Protein AF-A0A6A3AS71-F1 (afdb_monomer)

Mean predicted aligned error: 21.81 Å

InterPro domains:
  IPR002100 Transcription factor, MADS-box [PS50066] (8-35)

Sequence (170 aa):
MVKNSSIRGGRKIEMKKIVKKSNLQVTFSKRHPSVHNINAHRNVIEACPDVNIR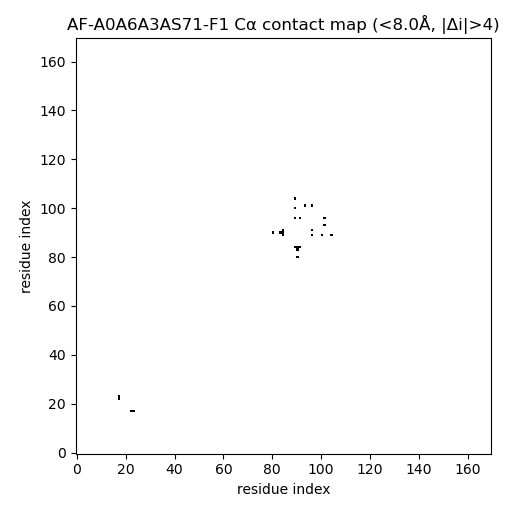ELNAHLAQLVEMLEVEKWNGEALDEVREAGRRQWWWQAPVDELRLSELRQLKNALRELKRNVGRRADLLQAVVESSNYRPFLVPGISDFGCEGNEMNAAPCITQMYKFDQDLYAGF

pLDDT: mean 71.3, std 21.63, range [32.19, 98.12]

Radius of gyration: 47.0 Å; Cα contacts (8 Å, |Δi|>4): 13; chains: 1; bounding box: 60×62×133 Å

Organism: Hibiscus syriacus (NCBI:txid106335)

Secondary structure (DSSP, 8-state):
---------PPPPP------GGGG-------PPP---HHHHHHHHSSSSHHHHHHHHHHHHHHHHHHHHHHHHHHHHHHHHHHHHHH-GGGS-GGGS-HHHHHHHHHHHHHHHHHHHHHHHHHHHHHHHHT----------------------HHHHHHHHHTGGGSS--

Foldseek 3Di:
DDDDDDPDPDDDDDPDDDPDPVVVDDDDPDPDPDPDPPVVVVVVVPDPDVVVVVVVVVVVVVVVVVVVVVVVVVVVVVVVLVVVVVVDVVSDDPVPDDPVRNVVVVVVVVVVVVVVVVVVVVVVVVVVVVPPPPDDDDDDDDDDDPDDPPPDDVVVVVVVVVVVVVPPPD

Structure (mmCIF, N/CA/C/O backbone):
data_AF-A0A6A3AS71-F1
#
_entry.id   AF-A0A6A3AS71-F1
#
loop_
_atom_site.group_PDB
_atom_site.id
_atom_site.type_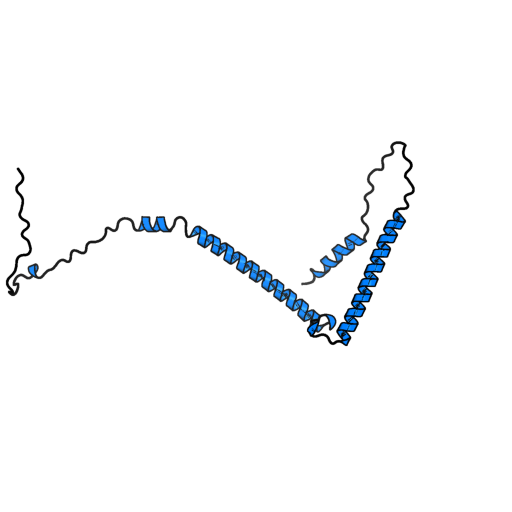symbol
_atom_site.label_atom_id
_atom_site.label_alt_id
_atom_site.label_comp_id
_atom_site.label_asym_id
_atom_site.label_entity_id
_atom_site.label_seq_id
_atom_site.pdbx_PDB_ins_code
_atom_site.Cartn_x
_atom_site.Cartn_y
_atom_site.Cartn_z
_atom_site.occupancy
_atom_site.B_iso_or_equiv
_atom_site.auth_seq_id
_atom_site.auth_comp_id
_atom_site.auth_asym_id
_atom_site.auth_atom_id
_atom_site.pdbx_PDB_model_num
ATOM 1 N N . MET A 1 1 ? 42.214 37.449 -80.927 1.00 36.62 1 MET A N 1
ATOM 2 C CA . MET A 1 1 ? 41.100 36.899 -81.734 1.00 36.62 1 MET A CA 1
ATOM 3 C C . MET A 1 1 ? 40.925 35.428 -81.388 1.00 36.62 1 MET A C 1
ATOM 5 O O . MET A 1 1 ? 41.855 34.657 -81.574 1.00 36.62 1 MET A O 1
ATOM 9 N N . VAL A 1 2 ? 39.763 35.069 -80.841 1.00 48.62 2 VAL A N 1
ATOM 10 C CA . VAL A 1 2 ? 39.332 33.692 -80.545 1.00 48.62 2 VAL A CA 1
ATOM 11 C C . VAL A 1 2 ? 38.917 33.004 -81.849 1.00 48.62 2 VAL A C 1
ATOM 13 O O . VAL A 1 2 ? 38.236 33.633 -82.659 1.00 48.62 2 VAL A O 1
ATOM 16 N N . LYS A 1 3 ? 39.267 31.724 -82.047 1.00 50.22 3 LYS A N 1
ATOM 17 C CA . LYS A 1 3 ? 38.579 30.848 -83.013 1.00 50.22 3 LYS A CA 1
ATOM 18 C C . LYS A 1 3 ? 38.322 29.461 -82.410 1.00 50.22 3 LYS A C 1
ATOM 20 O O . LYS A 1 3 ? 39.238 28.703 -82.114 1.00 50.22 3 LYS A O 1
ATOM 25 N N . ASN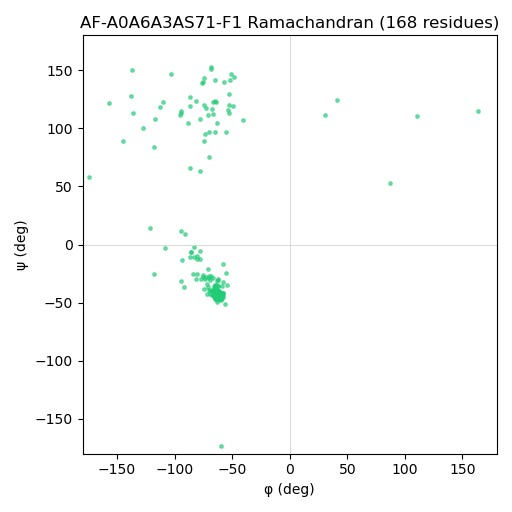 A 1 4 ? 37.030 29.213 -82.227 1.00 44.88 4 ASN A N 1
ATOM 26 C CA . ASN A 1 4 ? 36.346 28.075 -81.621 1.00 44.88 4 ASN A CA 1
ATOM 27 C C . ASN A 1 4 ? 36.682 26.727 -82.280 1.00 44.88 4 ASN A C 1
ATOM 29 O O . ASN A 1 4 ? 36.677 26.628 -83.508 1.00 44.88 4 ASN A O 1
ATOM 33 N N . SER A 1 5 ? 36.844 25.660 -81.490 1.00 43.34 5 SER A N 1
ATOM 34 C CA . SER A 1 5 ? 36.786 24.292 -82.012 1.00 43.34 5 SER A CA 1
ATOM 35 C C . SER A 1 5 ? 35.367 23.734 -81.859 1.00 43.34 5 SER A C 1
ATOM 37 O O . SER A 1 5 ? 34.815 23.588 -80.773 1.00 43.34 5 SER A O 1
ATOM 39 N N . SER A 1 6 ? 34.750 23.481 -83.010 1.00 51.75 6 SER A N 1
ATOM 40 C CA . SER A 1 6 ? 33.421 22.898 -83.173 1.00 51.75 6 SER A CA 1
ATOM 41 C C . SER A 1 6 ? 33.302 21.571 -82.413 1.00 51.75 6 SER A C 1
ATOM 43 O O . SER A 1 6 ? 33.973 20.589 -82.749 1.00 51.75 6 SER A O 1
ATOM 45 N N . ILE A 1 7 ? 32.428 21.527 -81.404 1.00 60.50 7 ILE A N 1
ATOM 46 C CA . ILE A 1 7 ? 32.020 20.277 -80.762 1.00 60.50 7 ILE A CA 1
ATOM 47 C C . ILE A 1 7 ? 31.155 19.530 -81.779 1.00 60.50 7 ILE A C 1
ATOM 49 O O . ILE A 1 7 ? 29.968 19.805 -81.947 1.00 60.50 7 ILE A O 1
ATOM 53 N N . ARG A 1 8 ? 31.771 18.600 -82.513 1.00 59.28 8 ARG A N 1
ATOM 54 C CA . ARG A 1 8 ? 31.035 17.650 -83.349 1.00 59.28 8 ARG A CA 1
ATOM 55 C C . ARG A 1 8 ? 30.248 16.734 -82.425 1.00 59.28 8 ARG A C 1
ATOM 57 O O . ARG A 1 8 ? 30.850 15.954 -81.693 1.00 59.28 8 ARG A O 1
ATOM 64 N N . GLY A 1 9 ? 28.925 16.854 -82.471 1.00 73.69 9 GLY A N 1
ATOM 65 C CA . GLY A 1 9 ? 28.009 15.948 -81.787 1.00 73.69 9 GLY A CA 1
ATOM 66 C C . GLY A 1 9 ? 28.155 14.491 -82.242 1.00 73.69 9 GLY A C 1
ATOM 67 O O . GLY A 1 9 ? 29.051 14.132 -83.013 1.00 73.69 9 GLY A O 1
ATOM 68 N N . GLY A 1 10 ? 27.250 13.644 -81.749 1.00 72.69 10 GLY A N 1
ATOM 69 C CA . GLY A 1 10 ? 27.249 12.208 -82.021 1.00 72.69 10 GLY A CA 1
ATOM 70 C C . GLY A 1 10 ? 27.304 11.900 -83.517 1.00 72.69 10 GLY A C 1
ATOM 71 O O . GLY A 1 10 ? 26.427 12.296 -84.282 1.00 72.69 10 GLY A O 1
ATOM 72 N N . ARG A 1 11 ? 28.352 11.189 -83.942 1.00 75.44 11 ARG A N 1
ATOM 73 C CA . ARG A 1 11 ? 28.493 10.710 -85.318 1.00 75.44 11 ARG A CA 1
ATOM 74 C C . ARG A 1 11 ? 27.792 9.365 -85.447 1.00 75.44 11 ARG A C 1
ATOM 76 O O . ARG A 1 11 ? 28.093 8.440 -84.696 1.00 75.44 11 ARG A O 1
ATOM 83 N N . LYS A 1 12 ? 26.894 9.248 -86.423 1.00 79.56 12 LYS A N 1
ATOM 84 C CA . LYS A 1 12 ? 26.311 7.964 -86.815 1.00 79.56 12 LYS A CA 1
ATOM 85 C C . LYS A 1 12 ? 27.416 7.095 -87.426 1.00 79.56 12 LYS A C 1
ATOM 87 O O . LYS A 1 12 ? 28.070 7.525 -88.373 1.00 79.56 12 LYS A O 1
ATOM 92 N N . ILE A 1 13 ? 27.643 5.912 -86.862 1.00 78.50 13 ILE A N 1
ATOM 93 C CA . ILE A 1 13 ? 28.620 4.933 -87.358 1.00 78.50 13 ILE A CA 1
ATOM 94 C C . ILE A 1 13 ? 27.906 3.804 -88.108 1.00 78.50 13 ILE A C 1
ATOM 96 O O . ILE A 1 13 ? 26.779 3.444 -87.769 1.00 78.50 13 ILE A O 1
ATOM 100 N N . GLU A 1 14 ? 28.553 3.251 -89.133 1.00 84.75 14 GLU A N 1
ATOM 101 C CA . GLU A 1 14 ? 28.071 2.056 -89.836 1.00 84.75 14 GLU A CA 1
ATOM 102 C C . GLU A 1 14 ? 28.292 0.798 -88.983 1.00 84.75 14 GLU A C 1
ATOM 104 O O . GLU A 1 14 ? 29.320 0.663 -88.316 1.00 84.75 14 GLU A O 1
ATOM 109 N N . MET A 1 15 ? 27.353 -0.152 -89.032 1.00 85.44 15 MET A N 1
ATOM 110 C CA . MET A 1 15 ? 27.484 -1.434 -88.332 1.00 85.44 15 MET A CA 1
ATOM 111 C C . MET A 1 15 ? 28.503 -2.331 -89.045 1.00 85.44 15 MET A C 1
ATOM 113 O O . MET A 1 15 ? 28.179 -3.032 -90.000 1.00 85.44 15 MET A O 1
ATOM 117 N N . LYS A 1 16 ? 29.757 -2.294 -88.583 1.00 86.06 16 LYS A N 1
ATOM 118 C CA . LYS A 1 16 ? 30.865 -3.133 -89.064 1.00 86.06 16 LYS A CA 1
ATOM 119 C C . LYS A 1 16 ? 31.679 -3.661 -87.881 1.00 86.06 16 LYS A C 1
ATOM 121 O O . LYS A 1 16 ? 31.786 -3.004 -86.846 1.00 86.06 16 LYS A O 1
ATOM 126 N N . LYS A 1 17 ? 32.275 -4.849 -88.031 1.00 88.44 17 LYS A N 1
ATOM 127 C CA . LYS A 1 17 ? 33.115 -5.465 -86.991 1.00 88.44 17 LYS A CA 1
ATOM 128 C C . LYS A 1 17 ? 34.368 -4.615 -86.753 1.00 88.44 17 LYS A C 1
ATOM 130 O O . LYS A 1 17 ? 35.137 -4.364 -87.679 1.00 88.44 17 LYS A O 1
ATOM 135 N N . ILE A 1 18 ? 34.589 -4.188 -85.510 1.00 85.88 18 ILE A N 1
ATOM 136 C CA . ILE A 1 18 ? 35.771 -3.405 -85.134 1.00 85.88 18 ILE A CA 1
ATOM 137 C C . ILE A 1 18 ? 36.994 -4.330 -85.124 1.00 85.88 18 ILE A C 1
ATOM 139 O O . ILE A 1 18 ? 37.056 -5.281 -84.350 1.00 85.88 18 ILE A O 1
ATOM 143 N N . VAL A 1 19 ? 37.972 -4.043 -85.986 1.00 87.81 19 VAL A N 1
ATOM 144 C CA . VAL A 1 19 ? 39.190 -4.864 -86.138 1.00 87.81 19 VAL A CA 1
ATOM 145 C C . VAL A 1 19 ? 40.242 -4.538 -85.066 1.00 87.81 19 VAL A C 1
ATOM 147 O O . VAL A 1 19 ? 41.007 -5.406 -84.655 1.00 87.81 19 VAL A O 1
ATOM 150 N N . LYS A 1 20 ? 40.284 -3.291 -84.572 1.00 87.00 20 LYS A N 1
ATOM 151 C CA . LYS A 1 20 ? 41.280 -2.838 -83.585 1.00 87.00 20 LYS A CA 1
ATOM 152 C C . LYS A 1 20 ? 40.833 -3.129 -82.149 1.00 87.00 20 LYS A C 1
ATOM 154 O O . LYS A 1 20 ? 39.850 -2.561 -81.681 1.00 87.00 20 LYS A O 1
ATOM 159 N N . LYS A 1 21 ? 41.611 -3.939 -81.421 1.00 79.38 21 LYS A N 1
ATOM 160 C CA . LYS A 1 21 ? 41.317 -4.371 -80.039 1.00 79.38 21 LYS A CA 1
ATOM 161 C C . LYS A 1 21 ? 41.271 -3.232 -79.011 1.00 79.38 21 LYS A C 1
ATOM 163 O O . LYS A 1 21 ? 40.471 -3.292 -78.086 1.00 79.38 21 LYS A O 1
ATOM 168 N N . SER A 1 22 ? 42.058 -2.172 -79.199 1.00 76.44 22 SER A N 1
ATOM 169 C CA . SER A 1 22 ? 42.023 -0.968 -78.350 1.00 76.44 22 SER A CA 1
ATOM 170 C C . SER A 1 22 ? 40.672 -0.249 -78.393 1.00 76.44 22 SER A C 1
ATOM 172 O O . SER A 1 22 ? 40.253 0.334 -77.405 1.00 76.44 22 SER A O 1
ATOM 174 N N . ASN A 1 23 ? 39.964 -0.326 -79.522 1.00 74.94 23 ASN A N 1
ATOM 175 C CA . ASN A 1 23 ? 38.700 0.382 -79.741 1.00 74.94 23 ASN A CA 1
ATOM 176 C C . ASN A 1 23 ? 37.485 -0.396 -79.211 1.00 74.94 23 ASN A C 1
ATOM 178 O O . ASN A 1 23 ? 36.372 0.117 -79.237 1.00 74.94 23 ASN A O 1
ATOM 182 N N . LEU A 1 24 ? 37.698 -1.635 -78.759 1.00 79.50 24 LEU A N 1
ATOM 183 C CA . LEU A 1 24 ? 36.717 -2.424 -78.011 1.00 79.50 24 LEU A CA 1
ATOM 184 C C . LEU A 1 24 ? 36.726 -2.071 -76.514 1.00 79.50 24 LEU A C 1
ATOM 186 O O . LEU A 1 24 ? 35.848 -2.516 -75.780 1.00 79.50 24 LEU A O 1
ATOM 190 N N . GLN A 1 25 ? 37.713 -1.298 -76.047 1.00 76.06 25 GLN A N 1
ATOM 191 C CA . GLN A 1 25 ? 37.803 -0.880 -74.652 1.00 76.06 25 GLN A CA 1
ATOM 192 C C . GLN A 1 25 ? 36.883 0.318 -74.407 1.00 76.06 25 GLN A C 1
ATOM 194 O O . GLN A 1 25 ? 37.009 1.355 -75.056 1.00 76.06 25 GLN A O 1
ATOM 199 N N . VAL A 1 26 ? 35.967 0.179 -73.450 1.00 68.25 26 VAL A N 1
ATOM 200 C CA . VAL A 1 26 ? 35.106 1.265 -72.971 1.00 68.25 26 VAL A CA 1
ATOM 201 C C . VAL A 1 26 ? 35.550 1.612 -71.556 1.00 68.25 26 VAL A C 1
ATOM 203 O O . VAL A 1 26 ? 35.559 0.748 -70.681 1.00 68.25 26 VAL A O 1
ATOM 206 N N . THR A 1 27 ? 35.926 2.864 -71.314 1.00 61.97 27 THR A N 1
ATOM 207 C CA . THR A 1 27 ? 36.208 3.360 -69.965 1.00 61.97 27 THR A CA 1
ATOM 208 C C . THR A 1 27 ? 34.953 4.019 -69.405 1.00 61.97 27 THR A C 1
ATOM 210 O O . THR A 1 27 ? 34.487 5.050 -69.888 1.00 61.97 27 THR A O 1
ATOM 213 N N . PHE A 1 28 ? 34.367 3.417 -68.371 1.00 58.72 28 PHE A N 1
ATOM 214 C CA . PHE A 1 28 ? 33.272 4.045 -67.639 1.00 58.72 28 PHE A CA 1
ATOM 215 C C . PHE A 1 28 ? 33.851 5.100 -66.699 1.00 58.72 28 PHE A C 1
ATOM 217 O O . PHE A 1 28 ? 34.465 4.770 -65.686 1.00 58.72 28 PHE A O 1
ATOM 224 N N . SER A 1 29 ? 33.641 6.377 -67.015 1.00 53.41 29 SER A N 1
ATOM 225 C CA . SER A 1 29 ? 33.981 7.466 -66.101 1.00 53.41 29 SER A CA 1
ATOM 226 C C . SER A 1 29 ? 32.952 7.506 -64.966 1.00 53.41 29 SER A C 1
ATOM 228 O O . SER A 1 29 ? 31.923 8.176 -65.060 1.00 53.41 29 SER A O 1
ATOM 230 N N . LYS A 1 30 ? 33.203 6.760 -63.885 1.00 60.22 30 LYS A N 1
ATOM 231 C CA . LYS A 1 30 ? 32.452 6.897 -62.631 1.00 60.22 30 LYS A CA 1
ATOM 232 C C . LYS A 1 30 ? 32.866 8.218 -61.994 1.00 60.22 30 LYS A C 1
ATOM 234 O O . LYS A 1 30 ? 34.010 8.386 -61.584 1.00 60.22 30 LYS A O 1
ATOM 239 N N . ARG A 1 31 ? 31.944 9.182 -61.958 1.00 58.12 31 ARG A N 1
ATOM 240 C CA . ARG A 1 31 ? 32.133 10.406 -61.176 1.00 58.12 31 ARG A CA 1
ATOM 241 C C . ARG A 1 31 ? 32.218 9.981 -59.713 1.00 58.12 31 ARG A C 1
ATOM 243 O O . ARG A 1 31 ? 31.205 9.614 -59.129 1.00 58.12 31 ARG A O 1
ATOM 250 N N . HIS A 1 32 ? 33.418 9.976 -59.151 1.00 53.53 32 HIS A N 1
ATOM 251 C CA . HIS A 1 32 ? 33.597 9.927 -57.708 1.00 53.53 32 HIS A CA 1
ATOM 252 C C . HIS A 1 32 ? 33.082 11.260 -57.142 1.00 53.53 32 HIS A C 1
ATOM 254 O O . HIS A 1 32 ? 33.652 12.294 -57.500 1.00 53.53 32 HIS A O 1
ATOM 260 N N . PRO A 1 33 ? 32.030 11.301 -56.299 1.00 47.66 33 PRO A N 1
ATOM 261 C CA . PRO A 1 33 ? 31.853 12.446 -55.427 1.00 47.66 33 PRO A CA 1
ATOM 262 C C . PRO A 1 33 ? 33.053 12.448 -54.481 1.00 47.66 33 PRO A C 1
ATOM 264 O O . PRO A 1 33 ? 33.383 11.448 -53.845 1.00 47.66 33 PRO A O 1
ATOM 267 N N . SER A 1 34 ? 33.772 13.555 -54.511 1.00 47.69 34 SER A N 1
ATOM 268 C CA . SER A 1 34 ? 35.039 13.776 -53.842 1.00 47.69 34 SER A CA 1
ATOM 269 C C . SER A 1 34 ? 34.973 13.361 -52.372 1.00 47.69 34 SER A C 1
ATOM 271 O O . SER A 1 34 ? 34.223 13.926 -51.582 1.00 47.69 34 SER A O 1
ATOM 273 N N . VAL A 1 35 ? 35.813 12.392 -52.017 1.00 54.19 35 VAL A N 1
ATOM 274 C CA . VAL A 1 35 ? 36.142 11.979 -50.652 1.00 54.19 35 VAL A CA 1
ATOM 275 C C . VAL A 1 35 ? 36.968 13.096 -50.012 1.00 54.19 35 VAL A C 1
ATOM 277 O O . VAL A 1 35 ? 38.184 13.010 -49.909 1.00 54.19 35 VAL A O 1
ATOM 280 N N . HIS A 1 36 ? 36.314 14.191 -49.636 1.00 50.94 36 HIS A N 1
ATOM 281 C CA . HIS A 1 36 ? 36.904 15.203 -48.771 1.00 50.94 36 HIS A CA 1
ATOM 282 C C . HIS A 1 36 ? 35.952 15.446 -47.606 1.00 50.94 36 HIS A C 1
ATOM 284 O O . HIS A 1 36 ? 34.970 16.172 -47.700 1.00 50.94 36 HIS A O 1
ATOM 290 N N . ASN A 1 37 ? 36.331 14.809 -46.499 1.00 48.25 37 ASN A N 1
ATOM 291 C CA . ASN A 1 37 ? 35.918 15.081 -45.130 1.00 48.25 37 ASN A CA 1
ATOM 292 C C . ASN A 1 37 ? 34.632 14.416 -44.603 1.00 48.25 37 ASN A C 1
ATOM 294 O O . ASN A 1 37 ? 33.779 15.032 -43.976 1.00 48.25 37 ASN A O 1
ATOM 298 N N . ILE A 1 38 ? 34.583 13.093 -44.750 1.00 53.81 38 ILE A N 1
ATOM 299 C CA . ILE A 1 38 ? 33.702 12.175 -44.004 1.00 53.81 38 ILE A CA 1
ATOM 300 C C . ILE A 1 38 ? 33.901 12.337 -42.474 1.00 53.81 38 ILE A C 1
ATOM 302 O O . ILE A 1 38 ? 32.984 12.106 -41.690 1.00 53.81 38 ILE A O 1
ATOM 306 N N . ASN A 1 39 ? 35.072 12.826 -42.049 1.00 49.81 39 ASN A N 1
ATOM 307 C CA . ASN A 1 39 ? 35.392 13.104 -40.647 1.00 49.81 39 ASN A CA 1
ATOM 308 C C . ASN A 1 39 ? 34.674 14.360 -40.115 1.00 49.81 39 ASN A C 1
ATOM 310 O O . ASN A 1 39 ? 34.318 14.397 -38.948 1.00 49.81 39 ASN A O 1
ATOM 314 N N . ALA A 1 40 ? 34.384 15.360 -40.952 1.00 52.31 40 ALA A N 1
ATOM 315 C CA . ALA A 1 40 ? 33.615 16.542 -40.559 1.00 52.31 40 ALA A CA 1
ATOM 316 C C . ALA A 1 40 ? 32.137 16.198 -40.329 1.00 52.31 40 ALA A C 1
ATOM 318 O O . ALA A 1 40 ? 31.535 16.700 -39.388 1.00 52.31 40 ALA A O 1
ATOM 319 N N . HIS A 1 41 ? 31.567 15.291 -41.130 1.00 51.38 41 HIS A N 1
ATOM 320 C CA . HIS A 1 41 ? 30.222 14.757 -40.893 1.00 51.38 41 HIS A CA 1
ATOM 321 C C . HIS A 1 41 ? 30.172 13.910 -39.611 1.00 51.38 41 HIS A C 1
ATOM 323 O O . HIS A 1 41 ? 29.224 14.020 -38.843 1.00 51.38 41 HIS A O 1
ATOM 329 N N . ARG A 1 42 ? 31.227 13.130 -39.335 1.00 51.03 42 ARG A N 1
ATOM 330 C CA . ARG A 1 42 ? 31.381 12.380 -38.080 1.00 51.03 42 ARG A CA 1
ATOM 331 C C . ARG A 1 42 ? 31.449 13.303 -36.854 1.00 51.03 42 ARG A C 1
ATOM 333 O O . ARG A 1 42 ? 30.676 13.122 -35.925 1.00 51.03 42 ARG A O 1
ATOM 340 N N . ASN A 1 43 ? 32.265 14.356 -36.912 1.00 53.59 43 ASN A N 1
ATOM 341 C CA . ASN A 1 43 ? 32.435 15.313 -35.813 1.00 53.59 43 ASN A CA 1
ATOM 342 C C . ASN A 1 43 ? 31.190 16.192 -35.565 1.00 53.59 43 ASN A C 1
ATOM 344 O O . ASN A 1 43 ? 30.952 16.605 -34.435 1.00 53.59 43 ASN A O 1
ATOM 348 N N . VAL A 1 44 ? 30.397 16.499 -36.602 1.00 55.25 44 VAL A N 1
ATOM 349 C CA . VAL A 1 44 ? 29.139 17.266 -36.471 1.00 55.25 44 VAL A CA 1
ATOM 350 C C . VAL A 1 44 ? 28.002 16.402 -35.911 1.00 55.25 44 VAL A C 1
ATOM 352 O O . VAL A 1 44 ? 27.145 16.923 -35.202 1.00 55.25 44 VAL A O 1
ATOM 355 N N . ILE A 1 45 ? 28.010 15.089 -36.167 1.00 55.50 45 ILE A N 1
ATOM 356 C CA . ILE A 1 45 ? 27.079 14.144 -35.528 1.00 55.50 45 ILE A CA 1
ATOM 357 C C . ILE A 1 45 ? 27.429 13.939 -34.041 1.00 55.50 45 ILE A C 1
ATOM 359 O O . ILE A 1 45 ? 26.531 13.813 -33.215 1.00 55.50 45 ILE A O 1
ATOM 363 N N . GLU A 1 46 ? 28.715 13.969 -33.685 1.00 54.62 46 GLU A N 1
ATOM 364 C CA . GLU A 1 46 ? 29.222 13.606 -32.350 1.00 54.62 46 GLU A CA 1
ATOM 365 C C . GLU A 1 46 ? 29.150 14.719 -31.275 1.00 54.62 46 GLU A C 1
ATOM 367 O O . GLU A 1 46 ? 29.518 14.467 -30.129 1.00 54.62 46 GLU A O 1
ATOM 372 N N . ALA A 1 47 ? 28.685 15.941 -31.578 1.00 55.34 47 ALA A N 1
ATOM 373 C CA . ALA A 1 47 ? 28.916 17.081 -30.674 1.00 55.34 47 ALA A CA 1
ATOM 374 C C . ALA A 1 47 ? 27.807 17.422 -29.647 1.00 55.34 47 ALA A C 1
ATOM 376 O O . ALA A 1 47 ? 28.166 17.912 -28.582 1.00 55.34 47 ALA A O 1
ATOM 377 N N . CYS A 1 48 ? 26.502 17.203 -29.892 1.00 57.53 48 CYS A N 1
ATOM 378 C CA . CYS A 1 48 ? 25.438 17.374 -28.863 1.00 57.53 48 CYS A CA 1
ATOM 379 C C . CYS A 1 48 ? 24.010 16.944 -29.307 1.00 57.53 48 CYS A C 1
ATOM 381 O O . CYS A 1 48 ? 23.095 17.766 -29.377 1.00 57.53 48 CYS A O 1
ATOM 383 N N . PRO A 1 49 ? 23.804 15.683 -29.712 1.00 59.12 49 PRO A N 1
ATOM 384 C CA . PRO A 1 49 ? 22.499 15.030 -29.462 1.00 59.12 49 PRO A CA 1
ATOM 385 C C . PRO A 1 49 ? 22.599 13.786 -28.566 1.00 59.12 49 PRO A C 1
ATOM 387 O O . PRO A 1 49 ? 21.658 13.459 -27.844 1.00 59.12 49 PRO A O 1
ATOM 390 N N . ASP A 1 50 ? 23.763 13.137 -28.544 1.00 65.50 50 ASP A N 1
ATOM 391 C CA . ASP A 1 50 ? 24.003 11.922 -27.759 1.00 65.50 50 ASP A CA 1
ATOM 392 C C . ASP A 1 50 ? 24.170 12.198 -26.265 1.00 65.50 50 ASP A C 1
ATOM 394 O O . ASP A 1 50 ? 23.879 11.330 -25.453 1.00 65.50 50 ASP A O 1
ATOM 398 N N . VAL A 1 51 ? 24.609 13.397 -25.872 1.00 69.62 51 VAL A N 1
ATOM 399 C CA . VAL A 1 51 ? 24.776 13.749 -24.450 1.00 69.62 51 VAL A CA 1
ATOM 400 C C . VAL A 1 51 ? 23.425 13.735 -23.734 1.00 69.62 51 VAL A C 1
ATOM 402 O O . VAL A 1 51 ? 23.299 13.073 -22.712 1.00 69.62 51 VAL A O 1
ATOM 405 N N . ASN A 1 52 ? 22.400 14.358 -24.322 1.00 80.06 52 ASN A N 1
ATOM 406 C CA . ASN A 1 52 ? 21.052 14.405 -23.749 1.00 80.06 52 ASN A CA 1
ATOM 407 C C . ASN A 1 52 ? 20.386 13.016 -23.712 1.00 80.06 52 ASN A C 1
ATOM 409 O O . ASN A 1 52 ? 19.740 12.653 -22.735 1.00 80.06 52 ASN A O 1
ATOM 413 N N . ILE A 1 53 ? 20.578 12.202 -24.758 1.00 85.38 53 ILE A N 1
ATOM 414 C CA . ILE A 1 53 ? 20.067 10.821 -24.801 1.00 85.38 53 ILE A CA 1
ATOM 415 C C . ILE A 1 53 ? 20.781 9.947 -23.761 1.00 85.38 53 ILE A C 1
ATOM 417 O O . ILE A 1 53 ? 20.142 9.157 -23.071 1.00 85.38 53 ILE A O 1
ATOM 421 N N . ARG A 1 54 ? 22.103 10.089 -23.614 1.00 85.50 54 ARG A N 1
ATOM 422 C CA . ARG A 1 54 ? 22.895 9.346 -22.623 1.00 85.50 54 ARG A CA 1
ATOM 423 C C . ARG A 1 54 ? 22.560 9.758 -21.194 1.00 85.50 54 ARG A C 1
ATOM 425 O O . ARG A 1 54 ? 22.475 8.886 -20.339 1.00 85.50 54 ARG A O 1
ATOM 432 N N . GLU A 1 55 ? 22.355 11.046 -20.949 1.00 89.81 55 GLU A N 1
ATOM 433 C CA . GLU A 1 55 ? 21.920 11.580 -19.658 1.00 89.81 55 GLU A CA 1
ATOM 434 C C . GLU A 1 55 ? 20.521 11.073 -19.295 1.00 89.81 55 GLU A C 1
ATOM 436 O O . GLU A 1 55 ? 20.322 10.535 -18.209 1.00 89.81 55 GLU A O 1
ATOM 441 N N . LEU A 1 56 ? 19.573 11.124 -20.236 1.00 92.00 56 LEU A N 1
ATOM 442 C CA . LEU A 1 56 ? 18.237 10.569 -20.027 1.00 92.00 56 LEU A CA 1
ATOM 443 C C . LEU A 1 56 ? 18.278 9.057 -19.766 1.00 92.00 56 LEU A C 1
ATOM 445 O O . LEU A 1 56 ? 17.598 8.574 -18.866 1.00 92.00 56 LEU A O 1
ATOM 449 N N . ASN A 1 57 ? 19.102 8.308 -20.500 1.00 93.31 57 ASN A N 1
ATOM 450 C CA . ASN A 1 57 ? 19.289 6.877 -20.261 1.00 93.31 57 ASN A CA 1
ATOM 451 C C . ASN A 1 57 ? 19.926 6.593 -18.892 1.00 93.31 57 ASN A C 1
ATOM 453 O O . ASN A 1 57 ? 19.574 5.599 -18.260 1.00 93.31 57 ASN A O 1
ATOM 457 N N . ALA A 1 58 ? 20.827 7.457 -18.416 1.00 94.69 58 ALA A N 1
ATOM 458 C CA . ALA A 1 58 ? 21.397 7.352 -17.076 1.00 94.69 58 ALA A CA 1
ATOM 459 C C . ALA A 1 58 ? 20.334 7.602 -15.994 1.00 94.69 58 ALA A C 1
ATOM 461 O O . ALA A 1 58 ? 20.239 6.820 -15.052 1.00 94.69 58 ALA A O 1
ATOM 462 N N . HIS A 1 59 ? 19.482 8.619 -16.163 1.00 97.00 59 HIS A N 1
ATOM 463 C CA . HIS A 1 59 ? 18.348 8.856 -15.263 1.00 97.00 59 HIS A CA 1
ATOM 464 C C . HIS A 1 59 ? 17.341 7.700 -15.282 1.00 97.00 59 HIS A C 1
ATOM 466 O O . HIS A 1 59 ? 16.857 7.290 -14.231 1.00 97.00 59 HIS A O 1
ATOM 472 N N . LEU A 1 60 ? 17.045 7.130 -16.454 1.00 96.19 60 LEU A N 1
ATOM 473 C CA . LEU A 1 60 ? 16.181 5.953 -16.562 1.00 96.19 60 LEU A CA 1
ATOM 474 C C . LEU A 1 60 ? 16.776 4.747 -15.829 1.00 96.19 60 LEU A C 1
ATOM 476 O O . LEU A 1 60 ? 16.049 4.072 -15.110 1.00 96.19 60 LEU A O 1
ATOM 480 N N . ALA A 1 61 ? 18.080 4.498 -15.964 1.00 96.50 61 ALA A N 1
ATOM 481 C CA . ALA A 1 61 ? 18.749 3.413 -15.249 1.00 96.50 61 ALA A CA 1
ATOM 482 C C . ALA A 1 61 ? 18.682 3.601 -13.723 1.00 96.50 61 ALA A C 1
ATOM 484 O O . ALA A 1 61 ? 18.343 2.660 -13.012 1.00 96.50 61 ALA A O 1
ATOM 485 N N . GLN A 1 62 ? 18.917 4.821 -13.231 1.00 97.56 62 GLN A N 1
ATOM 486 C CA . GLN A 1 62 ? 18.780 5.148 -11.807 1.00 97.56 62 GLN A CA 1
ATOM 487 C C . GLN A 1 62 ? 17.346 4.943 -11.299 1.00 97.56 62 GLN A C 1
ATOM 489 O O . GLN A 1 62 ? 17.144 4.389 -10.223 1.00 97.56 62 GLN A O 1
ATOM 494 N N . LEU A 1 63 ? 16.337 5.358 -12.072 1.00 97.19 63 LEU A N 1
ATOM 495 C CA . LEU A 1 63 ? 14.932 5.152 -11.708 1.00 97.19 63 LEU A CA 1
ATOM 496 C C . LEU A 1 63 ? 14.544 3.672 -11.698 1.00 97.19 63 LEU A C 1
ATOM 498 O O . LEU A 1 63 ? 13.748 3.264 -10.856 1.00 97.19 63 LEU A O 1
ATOM 502 N N . VAL A 1 64 ? 15.095 2.871 -12.612 1.00 97.44 64 VAL A N 1
ATOM 503 C CA . VAL A 1 64 ? 14.897 1.416 -12.618 1.00 97.44 64 VAL A CA 1
ATOM 504 C C . VAL A 1 64 ? 15.514 0.790 -11.370 1.00 97.44 64 VAL A C 1
ATOM 506 O O . VAL A 1 64 ? 14.839 0.013 -10.707 1.00 97.44 64 VAL A O 1
ATOM 509 N N . GLU A 1 65 ? 16.731 1.178 -10.994 1.00 97.06 65 GLU A N 1
ATOM 510 C CA . GLU A 1 65 ? 17.373 0.697 -9.765 1.00 97.06 65 GLU A CA 1
ATOM 511 C C . GLU A 1 65 ? 16.566 1.082 -8.514 1.00 97.06 65 GLU A C 1
ATOM 513 O O . GLU A 1 65 ? 16.287 0.237 -7.665 1.00 97.06 65 GLU A O 1
ATOM 518 N N . MET A 1 66 ? 16.101 2.333 -8.423 1.00 95.25 66 MET A N 1
ATOM 519 C CA . MET A 1 66 ? 15.218 2.765 -7.333 1.00 95.25 66 MET A CA 1
ATOM 520 C C . MET A 1 66 ? 13.920 1.952 -7.278 1.00 95.25 66 MET A C 1
ATOM 522 O O . MET A 1 66 ? 13.473 1.575 -6.197 1.00 95.25 66 MET A O 1
ATOM 526 N N . LEU A 1 67 ? 13.311 1.673 -8.433 1.00 97.00 67 LEU A N 1
ATOM 527 C CA . LEU A 1 67 ? 12.106 0.852 -8.519 1.00 97.00 67 LEU A CA 1
ATOM 528 C C . LEU A 1 67 ? 12.378 -0.584 -8.059 1.00 97.00 67 LEU A C 1
ATOM 530 O O . LEU A 1 67 ? 11.542 -1.175 -7.383 1.00 97.00 67 LEU A O 1
ATOM 534 N N . GLU A 1 68 ? 13.528 -1.150 -8.421 1.00 96.88 68 GLU A N 1
ATOM 535 C CA . GLU A 1 68 ? 13.939 -2.481 -7.979 1.00 96.88 68 GLU A CA 1
ATOM 536 C C . GLU A 1 68 ? 14.112 -2.524 -6.460 1.00 96.88 68 GLU A C 1
ATOM 538 O O . GLU A 1 68 ? 13.582 -3.434 -5.827 1.00 96.88 68 GLU A O 1
ATOM 543 N N . VAL A 1 69 ? 14.763 -1.524 -5.859 1.00 95.88 69 VAL A N 1
ATOM 544 C CA . VAL A 1 69 ? 14.888 -1.412 -4.395 1.00 95.88 69 VAL A CA 1
ATOM 545 C C . VAL A 1 69 ? 13.518 -1.316 -3.722 1.00 95.88 69 VAL A C 1
ATOM 547 O O . VAL A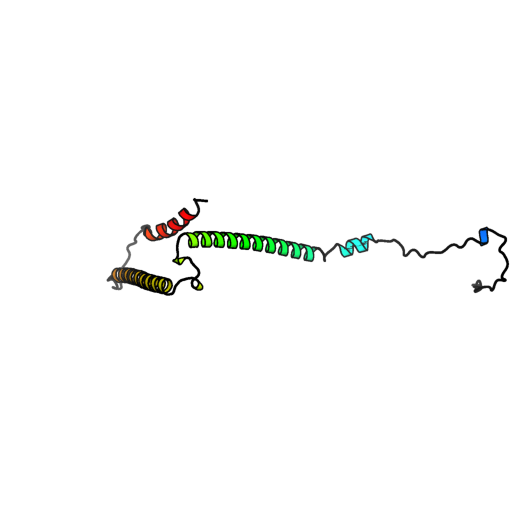 1 69 ? 13.250 -2.062 -2.783 1.00 95.88 69 VAL A O 1
ATOM 550 N N . GLU A 1 70 ? 12.625 -0.455 -4.213 1.00 95.94 70 GLU A N 1
ATOM 551 C CA . GLU A 1 70 ? 11.260 -0.340 -3.677 1.00 95.94 70 GLU A CA 1
ATOM 552 C C . GLU A 1 70 ? 10.463 -1.638 -3.847 1.00 95.94 70 GLU A C 1
ATOM 554 O O . GLU A 1 70 ? 9.692 -2.019 -2.966 1.00 95.94 70 GLU A O 1
ATOM 559 N N . LYS A 1 71 ? 10.679 -2.364 -4.947 1.00 97.75 71 LYS A N 1
ATOM 560 C CA . LYS A 1 71 ? 10.071 -3.675 -5.170 1.00 97.75 71 LYS A CA 1
ATOM 561 C C . LYS A 1 71 ? 10.571 -4.702 -4.152 1.00 97.75 71 LYS A C 1
ATOM 563 O O . LYS A 1 71 ? 9.743 -5.386 -3.559 1.00 97.75 71 LYS A O 1
ATOM 568 N N . TRP A 1 72 ? 11.879 -4.777 -3.903 1.00 94.31 72 TRP A N 1
ATOM 569 C CA . TRP A 1 72 ? 12.448 -5.643 -2.863 1.00 94.31 72 TRP A CA 1
ATOM 570 C C . TRP A 1 72 ? 11.941 -5.272 -1.467 1.00 94.31 72 TRP A C 1
ATOM 572 O O . TRP A 1 72 ? 11.613 -6.156 -0.679 1.00 94.31 72 TRP A O 1
ATOM 582 N N . ASN A 1 73 ? 11.817 -3.977 -1.168 1.00 95.12 73 ASN A N 1
ATOM 583 C CA . ASN A 1 73 ? 11.243 -3.503 0.091 1.00 95.12 73 ASN A CA 1
ATOM 584 C C . ASN A 1 73 ? 9.770 -3.928 0.232 1.00 95.12 73 ASN A C 1
ATOM 586 O O . ASN A 1 73 ? 9.347 -4.392 1.291 1.00 95.12 73 ASN A O 1
ATOM 590 N N . GLY A 1 74 ? 8.999 -3.842 -0.855 1.00 93.62 74 GLY A N 1
ATOM 591 C CA . GLY A 1 74 ? 7.638 -4.369 -0.924 1.00 93.62 74 GLY A CA 1
ATOM 592 C C . GLY A 1 74 ? 7.576 -5.879 -0.678 1.00 93.62 74 GLY A C 1
ATOM 593 O O . GLY A 1 74 ? 6.786 -6.328 0.146 1.00 93.62 74 GLY A O 1
ATOM 594 N N . GLU A 1 75 ? 8.442 -6.659 -1.327 1.00 95.88 75 GLU A N 1
ATOM 595 C CA . GLU A 1 75 ? 8.523 -8.115 -1.143 1.00 95.88 75 GLU A CA 1
ATOM 596 C C . GLU A 1 75 ? 8.901 -8.500 0.300 1.00 95.88 75 GLU A C 1
ATOM 598 O O . GLU A 1 75 ? 8.303 -9.413 0.870 1.00 95.88 75 GLU A O 1
ATOM 603 N N . ALA A 1 76 ? 9.817 -7.763 0.934 1.00 94.00 76 ALA A N 1
ATOM 604 C CA . ALA A 1 76 ? 10.183 -7.971 2.335 1.00 94.00 76 ALA A CA 1
ATOM 605 C C . ALA A 1 76 ? 9.014 -7.670 3.294 1.00 94.00 76 ALA A C 1
ATOM 607 O O . ALA A 1 76 ? 8.744 -8.432 4.226 1.00 94.00 76 ALA A O 1
ATOM 608 N N . LEU A 1 77 ? 8.273 -6.580 3.061 1.00 91.69 77 LEU A N 1
ATOM 609 C CA . LEU A 1 77 ? 7.068 -6.258 3.834 1.00 91.69 77 LEU A CA 1
ATOM 610 C C . LEU A 1 77 ? 5.961 -7.298 3.636 1.00 91.69 77 LEU A C 1
ATOM 612 O O . LEU A 1 77 ? 5.226 -7.615 4.577 1.00 91.69 77 LEU A O 1
ATOM 616 N N . ASP A 1 78 ? 5.837 -7.830 2.424 1.00 90.19 78 ASP A N 1
ATOM 617 C CA . ASP A 1 78 ? 4.922 -8.918 2.111 1.00 90.19 78 ASP A CA 1
ATOM 618 C C . ASP A 1 78 ? 5.292 -10.176 2.893 1.00 90.19 78 ASP A C 1
ATOM 620 O O . ASP A 1 78 ? 4.423 -10.751 3.544 1.00 90.19 78 ASP A O 1
ATOM 624 N N . GLU A 1 79 ? 6.571 -10.548 2.942 1.00 92.88 79 GLU A N 1
ATOM 625 C CA . GLU A 1 79 ? 7.050 -11.690 3.721 1.00 92.88 79 GLU A CA 1
ATOM 626 C C . GLU A 1 79 ? 6.762 -11.542 5.223 1.00 92.88 79 GLU A C 1
ATOM 628 O O . GLU A 1 79 ? 6.204 -12.456 5.839 1.00 92.88 79 GLU A O 1
ATOM 633 N N . VAL A 1 80 ? 7.054 -10.378 5.814 1.00 88.75 80 VAL A N 1
ATOM 634 C CA . VAL A 1 80 ? 6.731 -10.094 7.225 1.00 88.75 80 VAL A CA 1
ATOM 635 C C . VAL A 1 80 ? 5.226 -10.216 7.467 1.00 88.75 80 VAL A C 1
ATOM 637 O O . VAL A 1 80 ? 4.787 -10.801 8.465 1.00 88.75 80 VAL A O 1
ATOM 640 N N . ARG A 1 81 ? 4.412 -9.716 6.533 1.00 88.88 81 ARG A N 1
ATOM 641 C CA . ARG A 1 81 ? 2.954 -9.821 6.606 1.00 88.88 81 ARG A CA 1
ATOM 642 C C . ARG A 1 81 ? 2.487 -11.275 6.508 1.00 88.88 81 ARG A C 1
ATOM 644 O O . ARG A 1 81 ? 1.650 -11.684 7.310 1.00 88.88 81 ARG A O 1
ATOM 651 N N . GLU A 1 82 ? 3.023 -12.071 5.583 1.00 87.12 82 GLU A N 1
ATOM 652 C CA . GLU A 1 82 ? 2.741 -13.511 5.459 1.00 87.12 82 GLU A CA 1
ATOM 653 C C . GLU A 1 82 ? 3.115 -14.285 6.727 1.00 87.12 82 GLU A C 1
ATOM 655 O O . GLU A 1 82 ? 2.340 -15.116 7.213 1.00 87.12 82 GLU A O 1
ATOM 660 N N . ALA A 1 83 ? 4.293 -14.008 7.289 1.00 88.12 83 ALA A N 1
ATOM 661 C CA . ALA A 1 83 ? 4.752 -14.619 8.530 1.00 88.12 83 ALA A CA 1
ATOM 662 C C . ALA A 1 83 ? 3.792 -14.300 9.687 1.00 88.12 83 ALA A C 1
ATOM 664 O O . ALA A 1 83 ? 3.420 -15.194 10.452 1.00 88.12 83 ALA A O 1
ATOM 665 N N . GLY A 1 84 ? 3.312 -13.054 9.760 1.00 87.31 84 GLY A N 1
ATOM 666 C CA . GLY A 1 84 ? 2.295 -12.619 10.715 1.00 87.31 84 GLY A CA 1
ATOM 667 C C . GLY A 1 84 ? 0.962 -13.360 10.566 1.00 87.31 84 GLY A C 1
ATOM 668 O O . GLY A 1 84 ? 0.387 -13.782 11.572 1.00 87.31 84 GLY A O 1
ATOM 669 N N . ARG A 1 85 ? 0.496 -13.598 9.329 1.00 84.94 85 ARG A N 1
ATOM 670 C CA . ARG A 1 85 ? -0.755 -14.343 9.061 1.00 84.94 85 ARG A CA 1
ATOM 671 C C . ARG A 1 85 ? -0.718 -15.778 9.555 1.00 84.94 85 ARG A C 1
ATOM 673 O O . ARG A 1 85 ? -1.724 -16.291 10.035 1.00 84.94 85 ARG A O 1
ATOM 680 N N . ARG A 1 86 ? 0.443 -16.425 9.463 1.00 77.00 86 ARG A N 1
ATOM 681 C CA . ARG A 1 86 ? 0.630 -17.797 9.961 1.00 77.00 86 ARG A CA 1
ATOM 682 C C . ARG A 1 86 ? 0.533 -17.880 11.481 1.00 77.00 86 ARG A C 1
ATOM 684 O O . ARG A 1 86 ? 0.162 -18.927 12.002 1.00 77.00 86 ARG A O 1
ATOM 691 N N . GLN A 1 87 ? 0.877 -16.800 12.179 1.00 83.69 87 GLN A N 1
ATOM 692 C CA . GLN A 1 87 ? 0.908 -16.771 13.638 1.00 83.69 87 GLN A CA 1
ATOM 693 C C . GLN A 1 87 ? -0.411 -16.293 14.250 1.00 83.69 87 GLN A C 1
ATOM 695 O O . GLN A 1 87 ? -0.820 -16.815 15.286 1.00 83.69 87 GLN A O 1
ATOM 700 N N . TRP A 1 88 ? -1.094 -15.325 13.632 1.00 84.19 88 TRP A N 1
ATOM 701 C CA . TRP A 1 88 ? -2.242 -14.670 14.256 1.00 84.19 88 TRP A CA 1
ATOM 702 C C . TRP A 1 88 ? -3.402 -14.451 13.289 1.00 84.19 88 TRP A C 1
ATOM 704 O O . TRP A 1 88 ? -3.259 -13.811 12.253 1.00 84.19 88 TRP A O 1
ATOM 714 N N . TRP A 1 89 ? -4.598 -14.894 13.683 1.00 88.44 89 TRP A N 1
ATOM 715 C CA . TRP A 1 89 ? -5.796 -14.807 12.840 1.00 88.44 89 TRP A CA 1
ATOM 716 C C . TRP A 1 89 ? -6.208 -13.365 12.496 1.00 88.44 89 TRP A C 1
ATOM 718 O O . TRP A 1 89 ? -6.736 -13.126 11.421 1.00 88.44 89 TRP A O 1
ATOM 728 N N . TRP A 1 90 ? -5.936 -12.385 13.364 1.00 87.94 90 TRP A N 1
ATOM 729 C CA . TRP A 1 90 ? -6.290 -10.971 13.150 1.00 87.94 90 TRP A CA 1
ATOM 730 C C . TRP A 1 90 ? -5.355 -10.232 12.177 1.00 87.94 90 TRP A C 1
ATOM 732 O O . TRP A 1 90 ? -5.634 -9.086 11.838 1.00 87.94 90 TRP A O 1
ATOM 742 N N . GLN A 1 91 ? -4.278 -10.883 11.722 1.00 88.31 91 GLN A N 1
ATOM 743 C CA . GLN A 1 91 ? -3.406 -10.401 10.642 1.00 88.31 91 GLN A CA 1
ATOM 744 C C . GLN A 1 91 ? -3.933 -10.792 9.246 1.00 88.31 91 GLN A C 1
ATOM 746 O O . GLN A 1 91 ? -3.361 -10.383 8.235 1.00 88.31 91 GLN A O 1
ATOM 751 N N . ALA A 1 92 ? -4.999 -11.600 9.162 1.00 88.56 92 ALA A N 1
ATOM 752 C CA . ALA A 1 92 ? -5.641 -11.930 7.894 1.00 88.56 92 ALA A CA 1
ATOM 753 C C . ALA A 1 92 ? -6.347 -10.703 7.279 1.00 88.56 92 ALA A C 1
ATOM 755 O O . ALA A 1 92 ? -6.809 -9.828 8.023 1.00 88.56 92 ALA A O 1
ATOM 756 N N . PRO A 1 93 ? -6.464 -10.629 5.938 1.00 86.06 93 PRO A N 1
ATOM 757 C CA . PRO A 1 93 ? -7.244 -9.594 5.272 1.00 86.06 93 PRO A CA 1
ATOM 758 C C . PRO A 1 93 ? -8.661 -9.510 5.843 1.00 86.06 93 PRO A C 1
ATOM 760 O O . PRO A 1 93 ? -9.292 -10.524 6.138 1.00 86.06 93 PRO A O 1
ATOM 763 N N . VAL A 1 94 ? -9.184 -8.291 5.968 1.00 85.38 94 VAL A N 1
ATOM 764 C CA . VAL A 1 94 ? -10.511 -8.042 6.559 1.00 85.38 94 VAL A CA 1
ATOM 765 C C . VAL A 1 94 ? -11.619 -8.789 5.809 1.00 85.38 94 VAL A C 1
ATOM 767 O O . VAL A 1 94 ? -12.574 -9.242 6.438 1.00 85.38 94 VAL A O 1
ATOM 770 N N . ASP A 1 95 ? -11.458 -8.969 4.498 1.00 87.81 95 ASP A N 1
ATOM 771 C CA . ASP A 1 95 ? -12.401 -9.683 3.633 1.00 87.81 95 ASP A CA 1
ATOM 772 C C . ASP A 1 95 ? -12.412 -11.206 3.869 1.00 87.81 95 ASP A C 1
ATOM 774 O O . ASP A 1 95 ? -13.398 -11.874 3.560 1.00 87.81 95 ASP A O 1
ATOM 778 N N . GLU A 1 96 ? -11.341 -11.758 4.446 1.00 89.31 96 GLU A N 1
ATOM 779 C CA . GLU A 1 96 ? -11.189 -13.191 4.734 1.00 89.31 96 GLU A CA 1
ATOM 780 C C . GLU A 1 96 ? -11.635 -13.562 6.161 1.00 89.31 96 GLU A C 1
ATOM 782 O O . GLU A 1 96 ? -11.829 -14.741 6.473 1.00 89.31 96 GLU A O 1
ATOM 787 N N . LEU A 1 97 ? -11.831 -12.569 7.036 1.00 89.00 97 LEU A N 1
ATOM 788 C CA . LEU A 1 97 ? -12.236 -12.777 8.426 1.00 89.00 97 LEU A CA 1
ATOM 789 C C . LEU A 1 97 ? -13.721 -13.138 8.545 1.00 89.00 97 LEU A C 1
ATOM 791 O O . LEU A 1 97 ? -14.608 -12.535 7.935 1.00 89.00 97 LEU A O 1
ATOM 795 N N . ARG A 1 98 ? -14.036 -14.081 9.436 1.00 91.81 98 ARG A N 1
ATOM 796 C CA . ARG A 1 98 ? -15.423 -14.463 9.730 1.00 91.81 98 ARG A CA 1
ATOM 797 C C . ARG A 1 98 ? -16.149 -13.327 10.448 1.00 91.81 98 ARG A C 1
ATOM 799 O O . ARG A 1 98 ? -15.571 -12.570 11.228 1.00 91.81 98 ARG A O 1
ATOM 806 N N . LEU A 1 99 ? -17.475 -13.263 10.301 1.00 92.31 99 LEU A N 1
ATOM 807 C CA . LEU A 1 99 ? -18.300 -12.233 10.954 1.00 92.31 99 LEU A CA 1
ATOM 808 C C . LEU A 1 99 ? -18.101 -12.169 12.483 1.00 92.31 99 LEU A C 1
ATOM 810 O O . LEU A 1 99 ? -18.172 -11.095 13.085 1.00 92.31 99 LEU A O 1
ATOM 814 N N . SER A 1 100 ? -17.869 -13.313 13.129 1.00 90.19 100 SER A N 1
ATOM 815 C CA . SER A 1 100 ? -17.571 -13.394 14.562 1.00 90.19 100 SER A CA 1
ATOM 816 C C . SER A 1 100 ? -16.218 -12.773 14.914 1.00 90.19 100 SER A C 1
ATOM 818 O O . SER A 1 100 ? -16.139 -12.014 15.877 1.00 90.19 100 SER A O 1
ATOM 820 N N . GLU A 1 101 ? -15.185 -13.049 14.122 1.00 92.88 101 GLU A N 1
ATOM 821 C CA . GLU A 1 101 ? -13.819 -12.532 14.286 1.00 92.88 101 GLU A CA 1
ATOM 822 C C . GLU A 1 101 ? -13.791 -11.016 14.078 1.00 92.88 101 GLU A C 1
ATOM 824 O O . GLU A 1 101 ? -13.297 -10.277 14.928 1.00 92.88 101 GLU A O 1
ATOM 829 N N . LEU A 1 102 ? -14.460 -10.527 13.031 1.00 93.06 102 LEU A N 1
ATOM 830 C CA . LEU A 1 102 ? -14.649 -9.096 12.777 1.00 93.06 102 LEU A CA 1
ATOM 831 C C . LEU A 1 102 ? -15.350 -8.389 13.939 1.00 93.06 102 LEU A C 1
ATOM 833 O O . LEU A 1 102 ? -14.976 -7.285 14.339 1.00 93.06 102 LEU A O 1
ATOM 837 N N . ARG A 1 103 ? -16.373 -9.022 14.521 1.00 93.88 103 ARG A N 1
ATOM 838 C CA . ARG A 1 103 ? -17.084 -8.475 15.681 1.00 93.88 103 ARG A CA 1
ATOM 839 C C . ARG A 1 103 ? -16.189 -8.420 16.918 1.00 93.88 103 ARG A C 1
ATOM 841 O O . ARG A 1 103 ? -16.247 -7.428 17.647 1.00 93.88 103 ARG A O 1
ATOM 848 N N . GLN A 1 104 ? -15.378 -9.451 17.148 1.00 95.38 104 GLN A N 1
ATOM 849 C CA . GLN A 1 104 ? -14.403 -9.483 18.239 1.00 95.38 104 GLN A CA 1
ATOM 850 C C . GLN A 1 104 ? -13.355 -8.382 18.064 1.00 95.38 104 GLN A C 1
ATOM 852 O O . GLN A 1 104 ? -13.175 -7.575 18.976 1.00 95.38 104 GLN A O 1
ATOM 857 N N . LEU A 1 105 ? -12.766 -8.266 16.871 1.00 94.44 105 LEU A N 1
ATOM 858 C CA . LEU A 1 105 ? -11.787 -7.233 16.543 1.00 94.44 105 LEU A CA 1
ATOM 859 C C . LEU A 1 105 ? -12.374 -5.827 16.720 1.00 94.44 105 LEU A C 1
ATOM 861 O O . LEU A 1 105 ? -11.789 -4.977 17.389 1.00 94.44 105 LEU A O 1
ATOM 865 N N . LYS A 1 106 ? -13.594 -5.593 16.221 1.00 95.44 106 LYS A N 1
ATOM 866 C CA . LYS A 1 106 ? -14.312 -4.321 16.388 1.00 95.44 106 LYS A CA 1
ATOM 867 C C . LYS A 1 106 ? -14.506 -3.953 17.861 1.00 95.44 106 LYS A C 1
ATOM 869 O O . LYS A 1 106 ? -14.408 -2.780 18.222 1.00 95.44 106 LYS A O 1
ATOM 874 N N . ASN A 1 107 ? -14.844 -4.923 18.707 1.00 97.06 107 ASN A N 1
ATOM 875 C CA . ASN A 1 107 ? -15.045 -4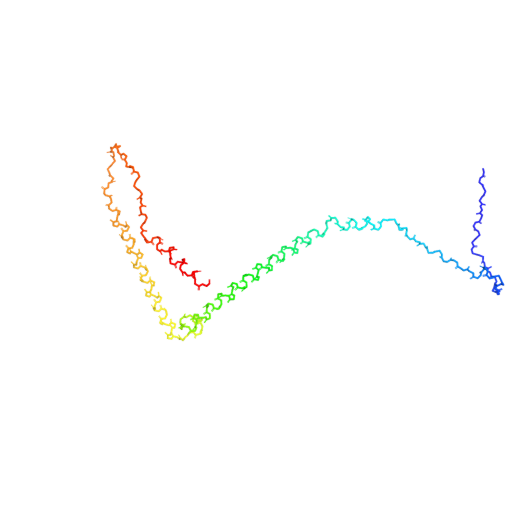.682 20.133 1.00 97.06 107 ASN A CA 1
ATOM 876 C C . ASN A 1 107 ? -13.715 -4.422 20.850 1.00 97.06 107 ASN A C 1
ATOM 878 O O . ASN A 1 107 ? -13.640 -3.466 21.619 1.00 97.06 107 ASN A O 1
ATOM 882 N N . ALA A 1 108 ? -12.669 -5.194 20.544 1.00 96.44 108 ALA A N 1
ATOM 883 C CA . ALA A 1 108 ? -11.327 -4.995 21.086 1.00 96.44 108 ALA A CA 1
ATOM 884 C C . ALA A 1 108 ? -10.761 -3.612 20.720 1.00 96.44 108 ALA A C 1
ATOM 886 O O . ALA A 1 108 ? -10.303 -2.885 21.597 1.00 96.44 108 ALA A O 1
ATOM 887 N N . LEU A 1 109 ? -10.889 -3.190 19.458 1.00 96.44 109 LEU A N 1
ATOM 888 C CA . LEU A 1 109 ? -10.477 -1.856 19.006 1.00 96.44 109 LEU A CA 1
ATOM 889 C C . LEU A 1 109 ? -11.292 -0.737 19.661 1.00 96.44 109 LEU A C 1
ATOM 891 O O . LEU A 1 109 ? -10.744 0.308 20.010 1.00 96.44 109 LEU A O 1
ATOM 895 N N . ARG A 1 110 ? -12.601 -0.941 19.867 1.00 97.69 110 ARG A N 1
ATOM 896 C CA . ARG A 1 110 ? -13.435 0.028 20.596 1.00 97.69 110 ARG A CA 1
ATOM 897 C C . ARG A 1 110 ? -12.963 0.181 22.038 1.00 97.69 110 ARG A C 1
ATOM 899 O O . ARG A 1 110 ? -12.929 1.302 22.540 1.00 97.69 110 ARG A O 1
ATOM 906 N N . GLU A 1 111 ? -12.599 -0.920 22.684 1.00 98.12 111 GLU A N 1
ATOM 907 C CA . GLU A 1 111 ? -12.088 -0.889 24.049 1.00 98.12 111 GLU A CA 1
ATOM 908 C C . GLU A 1 111 ? -10.701 -0.247 24.116 1.00 98.12 111 GLU A C 1
ATOM 910 O O . GLU A 1 111 ? -10.483 0.639 24.936 1.00 98.12 111 GLU A O 1
ATOM 915 N N . LEU A 1 112 ? -9.801 -0.574 23.184 1.00 97.62 112 LEU A N 1
ATOM 916 C CA . LEU A 1 112 ? -8.499 0.082 23.072 1.00 97.62 112 LEU A CA 1
ATOM 917 C C . LEU A 1 112 ? -8.643 1.596 22.878 1.00 97.62 112 LEU A C 1
ATOM 919 O O . LEU A 1 112 ? -7.991 2.365 23.579 1.00 97.62 112 LEU A O 1
ATOM 923 N N . LYS A 1 113 ? -9.546 2.042 21.996 1.00 98.00 113 LYS A N 1
ATOM 924 C CA . LYS A 1 113 ? -9.828 3.470 21.789 1.00 98.00 113 LYS A CA 1
ATOM 925 C C . LYS A 1 113 ? -10.281 4.155 23.078 1.00 98.00 113 LYS A C 1
ATOM 927 O O . LYS A 1 113 ? -9.814 5.250 23.379 1.00 98.00 113 LYS A O 1
ATOM 932 N N . ARG A 1 114 ? -11.160 3.516 23.859 1.00 97.75 114 ARG A N 1
ATOM 933 C CA . ARG A 1 114 ? -11.568 4.028 25.178 1.00 97.75 114 ARG A CA 1
ATOM 934 C C . ARG A 1 114 ? -10.389 4.076 26.144 1.00 97.75 114 ARG A C 1
ATOM 936 O O . ARG A 1 114 ? -10.243 5.063 26.851 1.00 97.75 114 ARG A O 1
ATOM 943 N N . ASN A 1 115 ? -9.551 3.041 26.167 1.00 97.75 115 ASN A N 1
ATOM 944 C CA . ASN A 1 115 ? -8.379 2.970 27.040 1.00 97.75 115 ASN A CA 1
ATOM 945 C C . ASN A 1 115 ? -7.384 4.098 26.741 1.00 97.75 115 ASN A C 1
ATOM 947 O O . ASN A 1 115 ? -6.896 4.741 27.667 1.00 97.75 115 ASN A O 1
ATOM 951 N N . VAL A 1 116 ? -7.113 4.356 25.460 1.00 97.62 116 VAL A N 1
ATOM 952 C CA . VAL A 1 116 ? -6.254 5.461 25.015 1.00 97.62 116 VAL A CA 1
ATOM 953 C C . VAL A 1 116 ? -6.888 6.808 25.353 1.00 97.62 116 VAL A C 1
ATOM 955 O O . VAL A 1 116 ? -6.202 7.658 25.909 1.00 97.62 116 VAL A O 1
ATOM 958 N N . GLY A 1 117 ? -8.194 6.974 25.110 1.00 96.94 117 GLY A N 1
ATOM 959 C CA . GLY A 1 117 ? -8.934 8.183 25.489 1.00 96.94 117 GLY A CA 1
ATOM 960 C C . GLY A 1 117 ? -8.818 8.489 26.981 1.00 96.94 117 GLY A C 1
ATOM 961 O O . GLY A 1 117 ? -8.338 9.550 27.347 1.00 96.94 117 GLY A O 1
ATOM 962 N N . ARG A 1 118 ? -9.100 7.510 27.851 1.00 95.81 118 ARG A N 1
ATOM 963 C CA . ARG A 1 118 ? -8.961 7.681 29.308 1.00 95.81 118 ARG A CA 1
ATOM 964 C C . ARG A 1 118 ? -7.540 8.052 29.736 1.00 95.81 118 ARG A C 1
ATOM 966 O O . ARG A 1 118 ? -7.376 8.806 30.687 1.00 95.81 118 ARG A O 1
ATOM 973 N N . ARG A 1 119 ? -6.507 7.515 29.072 1.00 93.75 119 ARG A N 1
ATOM 974 C CA . ARG A 1 119 ? -5.109 7.893 29.347 1.00 93.75 119 ARG A CA 1
ATOM 975 C C . ARG A 1 119 ? -4.812 9.321 28.898 1.00 93.75 119 ARG A C 1
ATOM 977 O O . ARG A 1 119 ? -4.125 10.024 29.625 1.00 93.75 119 ARG A O 1
ATOM 984 N N . ALA A 1 120 ? -5.325 9.743 27.745 1.00 94.19 120 ALA A N 1
ATOM 985 C CA . ALA A 1 120 ? -5.195 11.118 27.274 1.00 94.19 120 ALA A CA 1
ATOM 986 C C . ALA A 1 120 ? -5.897 12.101 28.225 1.00 94.19 120 ALA A C 1
ATOM 988 O O . ALA A 1 120 ? -5.273 13.070 28.646 1.00 94.19 120 ALA A O 1
ATOM 989 N N . ASP A 1 121 ? -7.123 11.787 28.652 1.00 94.50 121 ASP A N 1
ATOM 990 C CA . ASP A 1 121 ? -7.878 12.581 29.628 1.00 94.50 121 ASP A CA 1
ATOM 991 C C . ASP A 1 121 ? -7.136 12.662 30.969 1.00 94.50 121 ASP A C 1
ATOM 993 O O . ASP A 1 121 ? -7.057 13.721 31.583 1.00 94.50 121 ASP A O 1
ATOM 997 N N . LEU A 1 122 ? -6.539 11.551 31.417 1.00 91.81 122 LEU A N 1
ATOM 998 C CA . LEU A 1 122 ? -5.735 11.519 32.638 1.00 91.81 122 LEU A CA 1
ATOM 999 C C . LEU A 1 122 ? -4.469 12.375 32.512 1.00 91.81 122 LEU A C 1
ATOM 1001 O O . LEU A 1 122 ? -4.157 13.130 33.428 1.00 91.81 122 LEU A O 1
ATOM 1005 N N . LEU A 1 123 ? -3.750 12.291 31.389 1.00 90.56 123 LEU A N 1
ATOM 1006 C CA . LEU A 1 123 ? -2.587 13.147 31.138 1.00 90.56 123 LEU A CA 1
ATOM 1007 C C . LEU A 1 123 ? -2.988 14.627 31.090 1.00 90.56 123 LEU A C 1
ATOM 1009 O O . LEU A 1 123 ? -2.294 15.462 31.665 1.00 90.56 123 LEU A O 1
ATOM 1013 N N . GLN A 1 124 ? -4.128 14.947 30.479 1.00 84.81 124 GLN A N 1
ATOM 1014 C CA . GLN A 1 124 ? -4.666 16.302 30.434 1.00 84.81 124 GLN A CA 1
ATOM 1015 C C . GLN A 1 124 ? -5.062 16.813 31.828 1.00 84.81 124 GLN A C 1
ATOM 1017 O O . GLN A 1 124 ? -4.666 17.912 32.209 1.00 84.81 124 GLN A O 1
ATOM 1022 N N . ALA A 1 125 ? -5.738 15.996 32.636 1.00 82.00 125 ALA A N 1
ATOM 1023 C CA . ALA A 1 125 ? -6.098 16.342 34.009 1.00 82.00 125 ALA A CA 1
ATOM 1024 C C . ALA A 1 125 ? -4.867 16.529 34.915 1.00 82.00 125 ALA A C 1
ATOM 1026 O O . ALA A 1 125 ? -4.863 17.401 35.782 1.00 82.00 125 ALA A O 1
ATOM 1027 N N . VAL A 1 126 ? -3.791 15.758 34.712 1.00 75.94 126 VAL A N 1
ATOM 1028 C CA . VAL A 1 126 ? -2.519 15.958 35.428 1.00 75.94 126 VAL A CA 1
ATOM 1029 C C . VAL A 1 126 ? -1.894 17.303 35.048 1.00 75.94 126 VAL A C 1
ATOM 1031 O O . VAL A 1 126 ? -1.473 1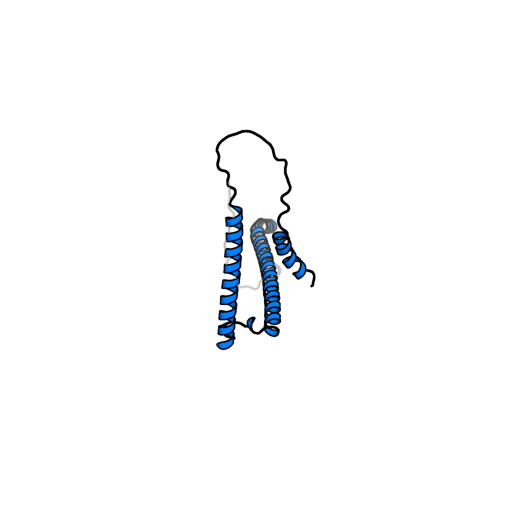8.047 35.935 1.00 75.94 126 VAL A O 1
ATOM 1034 N N . VAL A 1 127 ? -1.907 17.666 33.763 1.00 71.56 127 VAL A N 1
ATOM 1035 C CA . VAL A 1 127 ? -1.446 18.982 33.292 1.00 71.56 127 VAL A CA 1
ATOM 1036 C C . VAL A 1 127 ? -2.291 20.108 33.896 1.00 71.56 127 VAL A C 1
ATOM 1038 O O . VAL A 1 127 ? -1.737 21.080 34.407 1.00 71.56 127 VAL A O 1
ATOM 1041 N N . GLU A 1 128 ? -3.613 19.971 33.931 1.00 63.94 128 GLU A N 1
ATOM 1042 C CA . GLU A 1 128 ? -4.526 20.957 34.529 1.00 63.94 128 GLU A CA 1
ATOM 1043 C C . GLU A 1 128 ? -4.345 21.073 36.054 1.00 63.94 128 GLU A C 1
ATOM 1045 O O . GLU A 1 128 ? -4.292 22.181 36.585 1.00 63.94 128 GLU A O 1
ATOM 1050 N N . SER A 1 129 ? -4.124 19.959 36.760 1.00 58.81 129 SER A N 1
ATOM 1051 C CA . SER A 1 129 ? -3.839 19.949 38.205 1.00 58.81 129 SER A CA 1
ATOM 1052 C C . SER A 1 129 ? -2.480 20.563 38.563 1.00 58.81 129 SER A C 1
ATOM 1054 O O . SER A 1 129 ? -2.309 21.123 39.644 1.00 58.81 129 SER A O 1
ATOM 1056 N N . SER A 1 130 ? -1.517 20.522 37.638 1.00 57.72 130 SER A N 1
ATOM 1057 C CA . SER A 1 130 ? -0.221 21.194 37.787 1.00 57.72 130 SER A CA 1
ATOM 1058 C C . SER A 1 130 ? -0.288 22.707 37.520 1.00 57.72 130 SER A C 1
ATOM 1060 O O . SER A 1 130 ? 0.644 23.434 37.865 1.00 57.72 130 SER A O 1
ATOM 1062 N N . ASN A 1 131 ? -1.403 23.193 36.957 1.00 58.53 131 ASN A N 1
ATOM 1063 C CA . ASN A 1 131 ? -1.640 24.606 36.655 1.00 58.53 131 ASN A CA 1
ATOM 1064 C C . ASN A 1 131 ? -2.336 25.392 37.782 1.00 58.53 131 ASN A C 1
ATOM 1066 O O . ASN A 1 131 ? -2.612 26.579 37.612 1.00 58.53 131 ASN A O 1
ATOM 1070 N N . TYR A 1 132 ? -2.499 24.826 38.983 1.00 48.50 132 TYR A N 1
ATOM 1071 C CA . TYR A 1 132 ? -2.657 25.641 40.195 1.00 48.50 132 TYR A CA 1
ATOM 1072 C C . TYR A 1 132 ? -1.288 26.174 40.647 1.00 48.50 132 TYR A C 1
ATOM 1074 O O . TYR A 1 132 ? -0.798 25.844 41.724 1.00 48.50 132 TYR A O 1
ATOM 1082 N N . ARG A 1 133 ? -0.643 27.009 39.824 1.00 44.94 133 ARG A N 1
ATOM 1083 C CA . ARG A 1 133 ? 0.356 27.959 40.330 1.00 44.94 133 ARG A CA 1
ATOM 1084 C C . ARG A 1 133 ? -0.397 29.234 40.708 1.00 44.94 133 ARG A C 1
ATOM 1086 O O . ARG A 1 133 ? -0.805 29.968 39.810 1.00 44.94 133 ARG A O 1
ATOM 1093 N N . PRO A 1 134 ? -0.628 29.519 42.001 1.00 48.44 134 PRO A N 1
ATOM 1094 C CA . PRO A 1 134 ? -1.484 30.622 42.396 1.00 48.44 134 PRO A CA 1
ATOM 1095 C C . PRO A 1 134 ? -0.674 31.915 42.457 1.00 48.44 134 PRO A C 1
ATOM 1097 O O . PRO A 1 134 ? -0.502 32.439 43.542 1.00 48.44 134 PRO A O 1
ATOM 1100 N N . PHE A 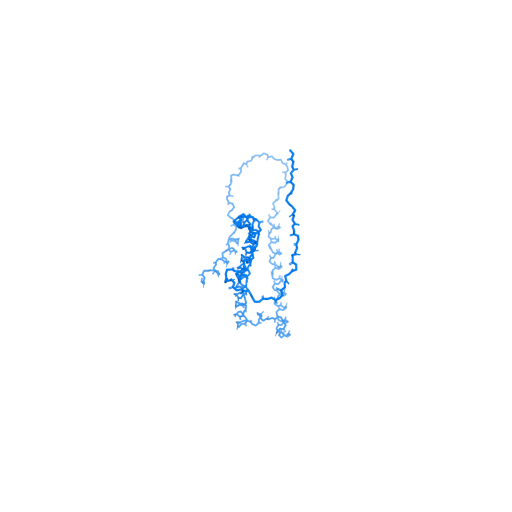1 135 ? -0.143 32.445 41.352 1.00 40.38 135 PHE A N 1
ATOM 1101 C CA . PHE A 1 135 ? 0.549 33.740 41.420 1.00 40.38 135 PHE A CA 1
ATOM 1102 C C . PHE A 1 135 ? 0.351 34.584 40.162 1.00 40.38 135 PHE A C 1
ATOM 1104 O O . PHE A 1 135 ? 1.161 34.575 39.242 1.00 40.38 135 PHE A O 1
ATOM 1111 N N . LEU A 1 136 ? -0.718 35.383 40.177 1.00 41.69 136 LEU A N 1
ATOM 1112 C CA . LEU A 1 136 ? -0.743 36.684 39.514 1.00 41.69 136 LEU A CA 1
ATOM 1113 C C . LEU A 1 136 ? -0.955 37.755 40.590 1.00 41.69 136 LEU A C 1
ATOM 1115 O O . LEU A 1 136 ? -2.075 38.183 40.851 1.00 41.69 136 LEU A O 1
ATOM 1119 N N . VAL A 1 137 ? 0.142 38.170 41.225 1.00 34.44 137 VAL A N 1
ATOM 1120 C CA . VAL A 1 137 ? 0.237 39.483 41.875 1.00 34.44 137 VAL A CA 1
ATOM 1121 C C . VAL A 1 137 ? 1.254 40.292 41.067 1.00 34.44 137 VAL A C 1
ATOM 1123 O O . VAL A 1 137 ? 2.402 39.859 40.953 1.00 34.44 137 VAL A O 1
ATOM 1126 N N . PRO A 1 138 ? 0.866 41.425 40.456 1.00 39.25 138 PRO A N 1
ATOM 1127 C CA . PRO A 1 138 ? 1.803 42.276 39.736 1.00 39.25 138 PRO A CA 1
ATOM 1128 C C . PRO A 1 138 ? 2.688 43.060 40.707 1.00 39.25 138 PRO A C 1
ATOM 1130 O O . PRO A 1 138 ? 2.195 43.881 41.478 1.00 39.25 138 PRO A O 1
ATOM 1133 N N . GLY A 1 139 ? 3.998 42.849 40.597 1.00 40.34 139 GLY A N 1
ATOM 1134 C CA . GLY A 1 139 ? 5.018 43.735 41.150 1.00 40.34 139 GLY A CA 1
ATOM 1135 C C . GLY A 1 139 ? 5.794 43.143 42.322 1.00 40.34 139 GLY A C 1
ATOM 1136 O O . GLY A 1 139 ? 5.261 43.010 43.417 1.00 40.34 139 GLY A O 1
ATOM 1137 N N . ILE A 1 140 ? 7.074 42.846 42.076 1.00 33.56 140 ILE A N 1
ATOM 1138 C CA . ILE A 1 140 ? 8.270 43.355 42.779 1.00 33.56 140 ILE A CA 1
ATOM 1139 C C . ILE A 1 140 ? 9.455 42.423 42.437 1.00 33.56 140 ILE A C 1
ATOM 1141 O O . ILE A 1 140 ? 9.439 41.240 42.748 1.00 33.56 140 ILE A O 1
ATOM 1145 N N . SER A 1 141 ? 10.427 43.020 41.743 1.00 34.69 141 SER A N 1
ATOM 1146 C CA . SER A 1 141 ? 11.890 42.851 41.778 1.00 34.69 141 SER A CA 1
ATOM 1147 C C . SER A 1 141 ? 12.554 41.469 41.904 1.00 34.69 141 SER A C 1
ATOM 1149 O O . SER A 1 141 ? 12.386 40.770 42.895 1.00 34.69 141 SER A O 1
ATOM 1151 N N . ASP A 1 142 ? 13.428 41.207 40.921 1.00 41.19 142 ASP A N 1
ATOM 1152 C CA . ASP A 1 142 ? 14.724 40.509 40.986 1.00 41.19 142 ASP A CA 1
ATOM 1153 C C . ASP A 1 142 ? 14.907 39.411 42.036 1.00 41.19 142 ASP A C 1
ATOM 1155 O O . ASP A 1 142 ? 15.132 39.712 43.199 1.00 41.19 142 ASP A O 1
ATOM 1159 N N . PHE A 1 143 ? 15.008 38.158 41.581 1.00 32.19 143 PHE A N 1
ATOM 1160 C CA . PHE A 1 143 ? 16.077 37.240 41.995 1.00 32.19 143 PHE A CA 1
ATOM 1161 C C . PHE A 1 143 ? 16.246 36.159 40.917 1.00 32.19 143 PHE A C 1
ATOM 1163 O O . PHE A 1 143 ? 15.297 35.465 40.554 1.00 32.19 143 PHE A O 1
ATOM 1170 N N . GLY A 1 144 ? 17.455 36.066 40.361 1.00 39.81 144 GLY A N 1
ATOM 1171 C CA . GLY A 1 144 ? 17.810 35.083 39.344 1.00 39.81 144 GLY A CA 1
ATOM 1172 C C . GLY A 1 144 ? 17.753 33.654 39.880 1.00 39.81 144 GLY A C 1
ATOM 1173 O O . GLY A 1 144 ? 18.170 33.389 41.005 1.00 39.81 144 GLY A O 1
ATOM 1174 N N . CYS A 1 145 ? 17.277 32.733 39.045 1.00 34.06 145 CYS A N 1
ATOM 1175 C CA . CYS A 1 145 ? 17.446 31.302 39.255 1.00 34.06 145 CYS A CA 1
ATOM 1176 C C . CYS A 1 145 ? 18.278 30.758 38.096 1.00 34.06 145 CYS A C 1
ATOM 1178 O O . CYS A 1 145 ? 17.818 30.700 36.955 1.00 34.06 145 CYS A O 1
ATOM 1180 N N . GLU A 1 146 ? 19.525 30.427 38.423 1.00 37.53 146 GLU A N 1
ATOM 1181 C CA . GLU A 1 146 ? 20.450 29.665 37.597 1.00 37.53 146 GLU A CA 1
ATOM 1182 C C . GLU A 1 146 ? 19.809 28.372 37.087 1.00 37.53 146 GLU A C 1
ATOM 1184 O O . GLU A 1 146 ? 18.977 27.749 37.752 1.00 37.53 146 GLU A O 1
ATOM 1189 N N . GLY A 1 147 ? 20.225 27.994 35.877 1.00 44.69 147 GLY A N 1
ATOM 1190 C CA . GLY A 1 147 ? 19.754 26.826 35.156 1.00 44.69 147 GLY A CA 1
ATOM 1191 C C . GLY A 1 147 ? 19.856 25.547 35.975 1.00 44.69 147 GLY A C 1
ATOM 1192 O O . GLY A 1 147 ? 20.937 25.031 36.237 1.00 44.69 147 GLY A O 1
ATOM 1193 N N . ASN A 1 148 ? 18.699 24.993 36.303 1.00 41.00 148 ASN A N 1
ATOM 1194 C CA . ASN A 1 148 ? 18.539 23.590 36.608 1.00 41.00 148 ASN A CA 1
ATOM 1195 C C . ASN A 1 148 ? 18.083 22.874 35.335 1.00 41.00 148 ASN A C 1
ATOM 1197 O O . ASN A 1 148 ? 16.971 23.075 34.845 1.00 41.00 148 ASN A O 1
ATOM 1201 N N . GLU A 1 149 ? 18.983 22.039 34.808 1.00 41.50 149 GLU A N 1
ATOM 1202 C CA . GLU A 1 149 ? 18.696 20.989 33.835 1.00 41.50 149 GLU A CA 1
ATOM 1203 C C . GLU A 1 149 ? 17.381 20.298 34.202 1.00 41.50 149 GLU A C 1
ATOM 1205 O O . GLU A 1 149 ? 17.284 19.533 35.168 1.00 41.50 149 GLU A O 1
ATOM 1210 N N . MET A 1 150 ? 16.343 20.573 33.416 1.00 44.66 150 MET A N 1
ATOM 1211 C CA . MET A 1 150 ? 15.159 19.737 33.391 1.00 44.66 150 MET A CA 1
ATOM 1212 C C . MET A 1 150 ? 15.608 18.389 32.842 1.00 44.66 150 MET A C 1
ATOM 1214 O O . MET A 1 150 ? 15.716 18.204 31.631 1.00 44.66 150 MET A O 1
ATOM 1218 N N . ASN A 1 151 ? 15.887 17.448 33.742 1.00 46.34 151 ASN A N 1
ATOM 1219 C CA . ASN A 1 151 ? 15.907 16.034 33.414 1.00 46.34 151 ASN A CA 1
ATOM 1220 C C . ASN A 1 151 ? 14.542 15.707 32.799 1.00 46.34 151 ASN A C 1
ATOM 1222 O O . ASN A 1 151 ? 13.545 15.545 33.506 1.00 46.34 151 ASN A O 1
ATOM 1226 N N . ALA A 1 152 ? 14.495 15.708 31.466 1.00 39.94 152 ALA A N 1
ATOM 1227 C CA . ALA A 1 152 ? 13.336 15.313 30.697 1.00 39.94 152 ALA A CA 1
ATOM 1228 C C . ALA A 1 152 ? 12.900 13.929 31.185 1.00 39.94 152 ALA A C 1
ATOM 1230 O O . ALA A 1 152 ? 13.718 13.020 31.339 1.00 39.94 152 ALA A O 1
ATOM 1231 N N . ALA A 1 153 ? 11.612 13.805 31.496 1.00 48.28 153 ALA A N 1
ATOM 1232 C CA . ALA A 1 153 ? 11.038 12.616 32.102 1.00 48.28 153 ALA A CA 1
ATOM 1233 C C . ALA A 1 153 ? 11.469 11.324 31.364 1.00 48.28 153 ALA A C 1
ATOM 1235 O O . ALA A 1 153 ? 11.505 11.314 30.129 1.00 48.28 153 ALA A O 1
ATOM 1236 N N . PRO A 1 154 ? 11.692 10.199 32.076 1.00 53.47 154 PRO A N 1
ATOM 1237 C CA . PRO A 1 154 ? 12.168 8.938 31.484 1.00 53.47 154 PRO A CA 1
ATOM 1238 C C . PRO A 1 154 ? 11.262 8.370 30.379 1.00 53.47 154 PRO A C 1
ATOM 1240 O O . PRO A 1 154 ? 11.679 7.506 29.613 1.00 53.47 154 PRO A O 1
ATOM 1243 N N . CYS A 1 155 ? 10.019 8.847 30.299 1.00 45.59 155 CYS A N 1
ATOM 1244 C CA . CYS A 1 155 ? 9.000 8.386 29.364 1.00 45.59 155 CYS A CA 1
ATOM 1245 C C . CYS A 1 155 ? 9.356 8.675 27.893 1.00 45.59 155 CYS A C 1
ATOM 1247 O O . CYS A 1 155 ? 9.119 7.831 27.034 1.00 45.59 155 CYS A O 1
ATOM 1249 N N . ILE A 1 156 ? 9.988 9.819 27.592 1.00 44.72 156 ILE A N 1
ATOM 1250 C CA . ILE A 1 156 ? 10.307 10.186 26.198 1.00 44.72 156 ILE A CA 1
ATOM 1251 C C . ILE A 1 156 ? 11.489 9.353 25.679 1.00 44.72 156 ILE A C 1
ATOM 1253 O O . ILE A 1 156 ? 11.459 8.869 24.551 1.00 44.72 156 ILE A O 1
ATOM 1257 N N . THR A 1 157 ? 12.487 9.084 26.526 1.00 46.59 157 THR A N 1
ATOM 1258 C CA . THR A 1 157 ? 13.643 8.242 26.173 1.00 46.59 157 THR A CA 1
ATOM 1259 C C . THR A 1 157 ? 13.271 6.765 26.010 1.00 46.59 157 THR A C 1
ATOM 1261 O O . THR A 1 157 ? 13.911 6.060 25.234 1.00 46.59 157 THR A O 1
ATOM 1264 N N . GLN A 1 158 ? 12.236 6.276 26.705 1.00 47.16 158 GLN A N 1
ATOM 1265 C CA . GLN A 1 158 ? 11.762 4.894 26.543 1.00 47.16 158 GLN A CA 1
ATOM 1266 C C . GLN A 1 158 ? 11.029 4.663 25.217 1.00 47.16 158 GLN A C 1
ATOM 1268 O O . GLN A 1 158 ? 11.086 3.556 24.688 1.00 47.16 158 GLN A O 1
ATOM 1273 N N . MET A 1 159 ? 10.406 5.696 24.646 1.00 41.66 159 MET A N 1
ATOM 1274 C CA . MET A 1 159 ? 9.693 5.571 23.373 1.00 41.66 159 MET A CA 1
ATOM 1275 C C . MET A 1 159 ? 10.659 5.376 22.194 1.00 41.66 159 MET A C 1
ATOM 1277 O O . MET A 1 159 ? 10.417 4.526 21.349 1.00 41.66 159 MET A O 1
ATOM 1281 N N . TYR A 1 160 ? 11.803 6.070 22.196 1.00 45.78 160 TYR A N 1
ATOM 1282 C CA . TYR A 1 160 ? 12.845 5.912 21.167 1.00 45.78 160 TYR A CA 1
ATOM 1283 C C . TYR A 1 160 ? 13.757 4.692 21.370 1.00 45.78 160 TYR A C 1
ATOM 1285 O O . TYR A 1 160 ? 14.509 4.335 20.467 1.00 45.78 160 TYR A O 1
ATOM 1293 N N . LYS A 1 161 ? 13.708 4.044 22.542 1.00 43.84 161 LYS A N 1
ATOM 1294 C CA . LYS A 1 161 ? 14.452 2.802 22.809 1.00 43.84 161 LYS A CA 1
ATOM 1295 C C . LYS A 1 161 ? 13.724 1.549 22.332 1.00 43.84 161 LYS A C 1
ATOM 1297 O O . LYS A 1 161 ? 14.386 0.575 22.008 1.00 43.84 161 LYS A O 1
ATOM 1302 N N . PHE A 1 162 ? 12.395 1.580 22.235 1.00 43.28 162 PHE A N 1
ATOM 1303 C CA . PHE A 1 162 ? 11.619 0.421 21.783 1.00 43.28 162 PHE A CA 1
ATOM 1304 C C . PHE A 1 162 ? 11.806 0.121 20.282 1.00 43.28 162 PHE A C 1
ATOM 1306 O O . PHE A 1 162 ? 11.720 -1.034 19.879 1.00 43.28 162 PHE A O 1
ATOM 1313 N N . ASP A 1 163 ? 12.123 1.135 19.467 1.00 48.38 163 ASP A N 1
ATOM 1314 C CA . ASP A 1 163 ? 12.387 0.961 18.029 1.00 48.38 163 ASP A CA 1
ATOM 1315 C C . ASP A 1 163 ? 13.810 0.458 17.716 1.00 48.38 163 ASP A C 1
ATOM 1317 O O . ASP A 1 163 ? 14.026 -0.179 16.686 1.00 48.38 163 ASP A O 1
ATOM 1321 N N . GLN A 1 164 ? 14.795 0.705 18.590 1.00 47.59 164 GLN A N 1
ATOM 1322 C CA . GLN A 1 164 ? 16.193 0.318 18.333 1.00 47.59 164 GLN A CA 1
ATOM 1323 C C . GLN A 1 164 ? 16.448 -1.185 18.518 1.00 47.59 164 GLN A C 1
ATOM 1325 O O . GLN A 1 164 ? 17.298 -1.749 17.830 1.00 47.59 164 GLN A O 1
ATOM 1330 N N . ASP A 1 165 ? 15.674 -1.852 19.375 1.00 46.34 165 ASP A N 1
ATOM 1331 C CA . ASP A 1 165 ? 15.844 -3.282 19.663 1.00 46.34 165 ASP A CA 1
ATOM 1332 C C . ASP A 1 165 ? 15.217 -4.196 18.587 1.00 46.34 165 ASP A C 1
ATOM 1334 O O . ASP A 1 165 ? 15.471 -5.400 18.572 1.00 46.34 165 ASP A O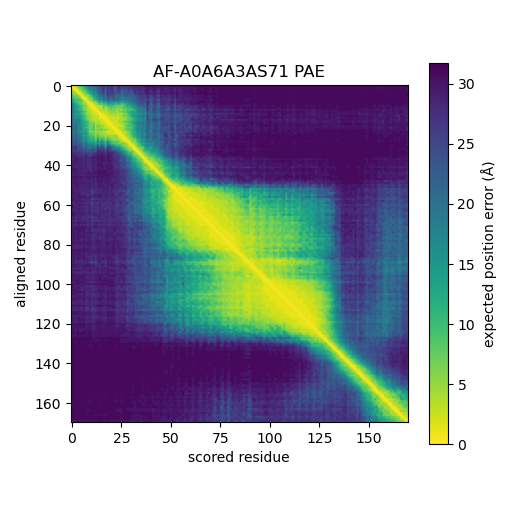 1
ATOM 1338 N N . LEU A 1 166 ? 14.434 -3.641 17.652 1.00 53.22 166 LEU A N 1
ATOM 1339 C CA . LEU A 1 166 ? 13.819 -4.389 16.544 1.00 53.22 166 LEU A CA 1
ATOM 1340 C C . LEU A 1 166 ? 14.719 -4.525 15.302 1.00 53.22 166 LEU A C 1
ATOM 1342 O O . LEU A 1 166 ? 14.407 -5.327 14.426 1.00 53.22 166 LEU A O 1
ATOM 1346 N N . TYR A 1 167 ? 15.843 -3.803 15.237 1.00 47.84 167 TYR A N 1
ATOM 1347 C CA . TYR A 1 167 ? 16.775 -3.831 14.096 1.00 47.84 167 TYR A CA 1
ATOM 1348 C C . TYR A 1 167 ? 18.111 -4.538 14.373 1.00 47.84 167 TYR A C 1
ATOM 1350 O O . TYR A 1 167 ? 18.916 -4.688 13.460 1.00 47.84 167 TYR A O 1
ATOM 1358 N N . ALA A 1 168 ? 18.363 -5.006 15.598 1.00 48.78 168 ALA A N 1
ATOM 1359 C CA . ALA A 1 168 ? 19.621 -5.673 15.964 1.00 48.78 168 ALA A CA 1
ATOM 1360 C C . ALA A 1 168 ? 19.574 -7.216 15.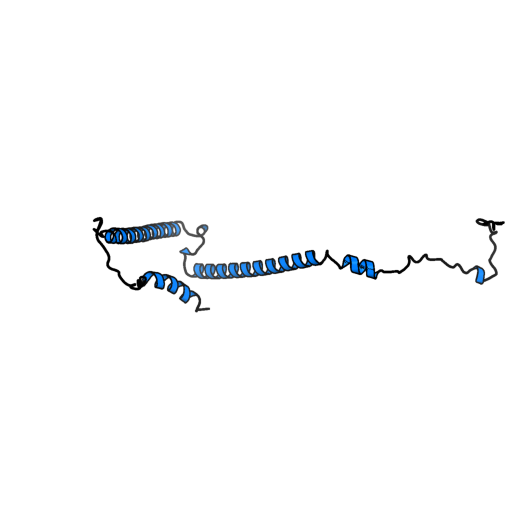858 1.00 48.78 168 ALA A C 1
ATOM 1362 O O . ALA A 1 168 ? 20.457 -7.897 16.378 1.00 48.78 168 ALA A O 1
ATOM 1363 N N . GLY A 1 169 ? 18.531 -7.770 15.230 1.00 49.34 169 GLY A N 1
ATOM 1364 C CA . GLY A 1 169 ? 18.241 -9.208 15.204 1.00 49.34 169 GLY A CA 1
ATOM 1365 C C . GLY A 1 169 ? 18.179 -9.868 13.824 1.00 49.34 169 GLY A C 1
ATOM 1366 O O . GLY A 1 169 ? 17.684 -10.992 13.753 1.00 49.34 169 GLY A O 1
ATOM 1367 N N . PHE A 1 170 ? 18.655 -9.209 12.764 1.00 43.72 170 PHE A N 1
ATOM 1368 C CA . PHE A 1 170 ? 18.837 -9.796 11.430 1.00 43.72 170 PHE A CA 1
ATOM 1369 C C . PHE A 1 170 ? 20.200 -9.417 10.853 1.00 43.72 170 PHE A C 1
ATOM 1371 O O . PHE A 1 170 ? 20.583 -8.234 10.991 1.00 43.72 170 PHE A O 1
#

Solvent-accessible surface area (backbone atoms only — not comparable to full-atom values): 11141 Å² total; per-residue (Å²): 137,91,81,84,82,82,84,77,68,91,75,89,75,81,98,67,87,79,83,56,72,76,78,71,62,80,82,83,84,74,80,71,80,77,92,76,58,74,62,56,57,50,55,66,63,70,69,78,60,61,59,62,53,50,50,52,50,50,53,50,51,52,52,50,52,53,48,51,52,54,48,52,52,49,52,52,52,48,50,56,47,54,57,42,38,76,75,35,78,86,58,46,58,77,90,76,51,51,75,68,55,49,51,49,51,54,50,53,52,53,49,51,53,50,54,52,48,54,50,51,53,48,54,50,50,52,54,57,65,67,60,74,66,93,75,92,74,92,82,81,82,90,80,90,78,80,89,73,82,75,77,72,63,71,69,66,63,51,60,67,50,64,65,58,69,72,66,77,79,121